Protein AF-A0A3D4XHH7-F1 (afdb_monomer_lite)

Secondary structure (DSSP, 8-state):
-HHHHHHHHHHHHHHHHHHHHHS-GGGS-HHHHHHHHHHHHHHHHHHH-GGG---SSPPEEEEEEE--SSTTTT-EEEEEEE---TTTEE-SSSSSEEEEEETTT--EEEEEETTS-EEEHHHHHHTT---PPPPP--EEPP-----

Sequence (147 aa):
MKKIIFIIMIMYFTINANSLFSQNFNELPTKVRDSLLIKIADRALEKYGPEYNRGYLTPIVKFEGEFKGGIHKGESAYSITYSYDKSKELFERDFSAKVVVVNKSRKILTIDFGNGLSYLIEEIEMKNKKHKKMPFSTSKKQEVYKL

Foldseek 3Di:
DVVVVVVVVVVVVVVVVVVVLQDFLVVDDPVVSLVVLVVLVCVVCVPAPVVLQVVPDQWDKDWPQADCDDPRHRWTKIKTFAADDPQFWAFCDRTQWIWIATRRNRDTQKIQGSNRDIDRVVCCVVVVPDHDHDDDDTHTDPPPPDD

pLDDT: mean 87.41, std 13.78, range [48.28, 98.69]

Structure (mmCIF, N/CA/C/O backbone):
data_AF-A0A3D4XHH7-F1
#
_entry.id   AF-A0A3D4XHH7-F1
#
loop_
_atom_site.group_PDB
_atom_site.id
_atom_site.type_symbol
_atom_site.label_atom_id
_atom_site.label_alt_id
_atom_site.label_comp_id
_atom_site.label_asym_id
_atom_site.label_entity_id
_atom_site.label_seq_id
_atom_site.pdbx_PDB_ins_code
_atom_site.Cartn_x
_atom_site.Cartn_y
_atom_site.Cartn_z
_atom_site.occupancy
_atom_site.B_iso_or_equiv
_atom_site.auth_seq_id
_atom_site.auth_comp_id
_atom_site.auth_asym_id
_atom_site.auth_atom_id
_atom_site.pdbx_PDB_model_num
ATOM 1 N N . MET A 1 1 ? 46.654 -0.847 4.557 1.00 60.31 1 MET A N 1
ATOM 2 C CA . MET A 1 1 ? 46.072 -1.988 3.809 1.00 60.31 1 MET A CA 1
ATOM 3 C C . MET A 1 1 ? 44.675 -2.379 4.304 1.00 60.31 1 MET A C 1
ATOM 5 O O . MET A 1 1 ? 43.739 -2.231 3.534 1.00 60.31 1 MET A O 1
ATOM 9 N N . LYS A 1 2 ? 44.475 -2.753 5.582 1.00 57.34 2 LYS A N 1
ATOM 10 C CA . LYS A 1 2 ? 43.141 -3.131 6.120 1.00 57.34 2 LYS A CA 1
ATOM 11 C C . LYS A 1 2 ? 42.038 -2.066 5.937 1.00 57.34 2 LYS A C 1
ATOM 13 O O . LYS A 1 2 ? 40.925 -2.409 5.564 1.00 57.34 2 LYS A O 1
ATOM 18 N N . LYS A 1 3 ? 42.361 -0.774 6.110 1.00 63.84 3 LYS A N 1
ATOM 19 C CA . LYS A 1 3 ? 41.412 0.340 5.885 1.00 63.84 3 LYS A CA 1
ATOM 20 C C . LYS A 1 3 ? 40.994 0.501 4.413 1.00 63.84 3 LYS A C 1
ATOM 22 O O . LYS A 1 3 ? 39.848 0.829 4.147 1.00 63.84 3 LYS A O 1
ATOM 27 N N . ILE A 1 4 ? 41.899 0.224 3.469 1.00 78.75 4 ILE A N 1
ATOM 28 C CA . ILE A 1 4 ? 41.619 0.310 2.024 1.00 78.75 4 ILE A CA 1
ATOM 29 C C . ILE A 1 4 ? 40.701 -0.843 1.597 1.00 78.75 4 ILE A C 1
ATOM 31 O O . ILE A 1 4 ? 39.718 -0.612 0.906 1.00 78.75 4 ILE A O 1
ATOM 35 N N . ILE A 1 5 ? 40.954 -2.060 2.090 1.00 79.00 5 ILE A N 1
ATOM 36 C CA . ILE A 1 5 ? 40.092 -3.232 1.854 1.00 79.00 5 ILE A CA 1
ATOM 37 C C . ILE A 1 5 ? 38.674 -2.995 2.396 1.00 79.00 5 ILE A C 1
ATOM 39 O O . ILE A 1 5 ? 37.697 -3.319 1.728 1.00 79.00 5 ILE A O 1
ATOM 43 N N . PHE A 1 6 ? 38.552 -2.375 3.573 1.00 77.69 6 PHE A N 1
ATOM 44 C CA . PHE A 1 6 ? 37.253 -2.051 4.166 1.00 77.69 6 PHE A CA 1
ATOM 45 C C . PHE A 1 6 ? 36.469 -1.013 3.344 1.00 77.69 6 PHE A C 1
ATOM 47 O O . PHE A 1 6 ? 35.275 -1.186 3.116 1.00 77.69 6 PHE A O 1
ATOM 54 N N . ILE A 1 7 ? 37.143 0.021 2.825 1.00 81.56 7 ILE A N 1
ATOM 55 C CA . ILE A 1 7 ? 36.529 1.015 1.929 1.00 81.56 7 ILE A CA 1
ATOM 56 C C . ILE A 1 7 ? 36.084 0.365 0.610 1.00 81.56 7 ILE A C 1
ATOM 58 O O . ILE A 1 7 ? 34.971 0.617 0.156 1.00 81.56 7 ILE A O 1
ATOM 62 N N . ILE A 1 8 ? 36.905 -0.517 0.030 1.00 81.06 8 ILE A N 1
ATOM 63 C CA . ILE A 1 8 ? 36.557 -1.251 -1.197 1.00 81.06 8 ILE A CA 1
ATOM 64 C C . ILE A 1 8 ? 35.352 -2.173 -0.962 1.00 81.06 8 ILE A C 1
ATOM 66 O O . ILE A 1 8 ? 34.465 -2.216 -1.810 1.00 81.06 8 ILE A O 1
ATOM 70 N N . MET A 1 9 ? 35.259 -2.849 0.191 1.00 79.12 9 MET A N 1
ATOM 71 C CA . MET A 1 9 ? 34.080 -3.656 0.537 1.00 79.12 9 MET A CA 1
ATOM 72 C C . MET A 1 9 ? 32.808 -2.816 0.680 1.00 79.12 9 MET A C 1
ATOM 74 O O . MET A 1 9 ? 31.769 -3.213 0.157 1.00 79.12 9 MET A O 1
ATOM 78 N N . ILE A 1 10 ? 32.873 -1.655 1.341 1.00 77.44 10 ILE A N 1
ATOM 79 C CA . ILE A 1 10 ? 31.720 -0.747 1.457 1.00 77.44 10 ILE A CA 1
ATOM 80 C C . ILE A 1 10 ? 31.284 -0.267 0.072 1.00 77.44 10 ILE A C 1
ATOM 82 O O . ILE A 1 10 ? 30.094 -0.276 -0.232 1.00 77.44 10 ILE A O 1
ATOM 86 N N . MET A 1 11 ? 32.235 0.097 -0.789 1.00 73.12 11 MET A N 1
ATOM 87 C CA . MET A 1 11 ? 31.949 0.573 -2.141 1.00 73.12 11 MET A CA 1
ATOM 88 C C . MET A 1 11 ? 31.354 -0.533 -3.030 1.00 73.12 11 MET A C 1
ATOM 90 O O . MET A 1 11 ? 30.405 -0.291 -3.769 1.00 73.12 11 MET A O 1
ATOM 94 N N . TYR A 1 12 ? 31.835 -1.775 -2.908 1.00 68.19 12 TYR A N 1
ATOM 95 C CA . TYR A 1 12 ? 31.225 -2.932 -3.573 1.00 68.19 12 TYR A CA 1
ATOM 96 C C . TYR A 1 12 ? 29.796 -3.193 -3.078 1.00 68.19 12 TYR A C 1
ATOM 98 O O . TYR A 1 12 ? 28.912 -3.524 -3.870 1.00 68.19 12 TYR A O 1
ATOM 106 N N . PHE A 1 13 ? 29.545 -3.025 -1.778 1.00 62.34 13 PHE A N 1
ATOM 107 C CA . PHE A 1 13 ? 28.218 -3.212 -1.196 1.00 62.34 13 PHE A CA 1
ATOM 108 C C . PHE A 1 13 ? 27.227 -2.130 -1.660 1.00 62.34 13 PHE A C 1
ATOM 110 O O . PHE A 1 13 ? 26.082 -2.444 -1.983 1.00 62.34 13 PHE A O 1
ATOM 117 N N . THR A 1 14 ? 27.661 -0.869 -1.778 1.00 59.81 14 THR A N 1
ATOM 118 C CA . THR A 1 14 ? 26.801 0.233 -2.245 1.00 59.81 14 THR A CA 1
ATOM 119 C C . THR A 1 14 ? 26.484 0.156 -3.741 1.00 59.81 14 THR A C 1
ATOM 121 O O . THR A 1 14 ? 25.355 0.455 -4.128 1.00 59.81 14 THR A O 1
ATOM 124 N N . ILE A 1 15 ? 27.413 -0.306 -4.587 1.00 59.78 15 ILE A N 1
ATOM 125 C CA . ILE A 1 15 ? 27.160 -0.500 -6.029 1.00 59.78 15 ILE A CA 1
ATOM 126 C C . ILE A 1 15 ? 26.090 -1.584 -6.258 1.00 59.78 15 ILE A C 1
ATOM 128 O O . ILE A 1 15 ? 25.167 -1.381 -7.048 1.00 59.78 15 ILE A O 1
A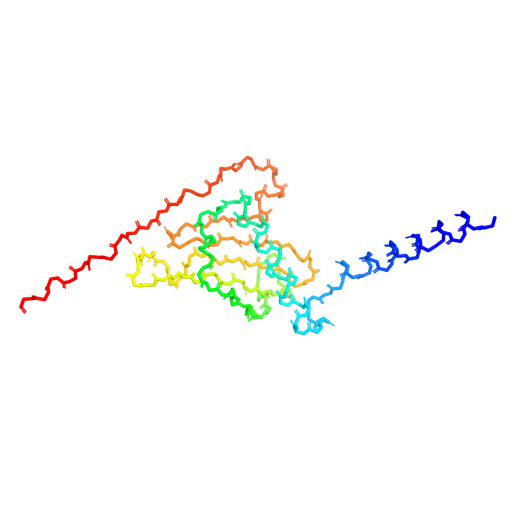TOM 132 N N . ASN A 1 16 ? 26.153 -2.700 -5.523 1.00 54.72 16 ASN A N 1
ATOM 133 C CA . ASN A 1 16 ? 25.165 -3.782 -5.632 1.00 54.72 16 ASN A CA 1
ATOM 134 C C . ASN A 1 16 ? 23.798 -3.424 -5.017 1.00 54.72 16 ASN A C 1
ATOM 136 O O . ASN A 1 16 ? 22.764 -3.896 -5.486 1.00 54.72 16 ASN A O 1
ATOM 140 N N . ALA A 1 17 ? 23.752 -2.557 -4.003 1.00 53.94 17 ALA A N 1
ATOM 141 C CA . ALA A 1 17 ? 22.485 -2.083 -3.440 1.00 53.94 17 ALA A CA 1
ATOM 142 C C . ALA A 1 17 ? 21.682 -1.219 -4.435 1.00 53.94 17 ALA A C 1
ATOM 144 O O . ALA A 1 17 ? 20.451 -1.283 -4.459 1.00 53.94 17 ALA A O 1
ATOM 145 N N . ASN A 1 18 ? 22.369 -0.452 -5.290 1.00 51.03 18 ASN A N 1
ATOM 146 C CA . ASN A 1 18 ? 21.730 0.380 -6.313 1.00 51.03 18 ASN A CA 1
ATOM 147 C C . ASN A 1 18 ? 21.124 -0.450 -7.457 1.00 51.03 18 ASN A C 1
ATOM 149 O O . ASN A 1 18 ? 20.054 -0.099 -7.960 1.00 51.03 18 ASN A O 1
ATOM 153 N N . SER A 1 19 ? 21.742 -1.574 -7.843 1.00 55.59 19 SER A N 1
ATOM 154 C CA . SER A 1 19 ? 21.181 -2.457 -8.879 1.00 55.59 19 SER A CA 1
ATOM 155 C C . SER A 1 19 ? 19.875 -3.116 -8.418 1.00 55.59 19 SER A C 1
ATOM 157 O O . SER A 1 19 ? 18.918 -3.173 -9.190 1.00 55.59 19 SER A O 1
ATOM 159 N N . LEU A 1 20 ? 19.768 -3.487 -7.135 1.00 51.78 20 LEU A N 1
ATOM 160 C CA . LEU A 1 20 ? 18.520 -3.980 -6.537 1.00 51.78 20 LEU A CA 1
ATOM 161 C C . LEU A 1 20 ? 17.404 -2.929 -6.501 1.00 51.78 20 LEU A C 1
ATOM 163 O O . LEU A 1 20 ? 16.229 -3.294 -6.431 1.00 51.78 20 LEU A O 1
ATOM 167 N N . PHE A 1 21 ? 17.736 -1.635 -6.519 1.00 54.03 21 PHE A N 1
ATOM 168 C CA . PHE A 1 21 ? 16.746 -0.554 -6.533 1.00 54.03 21 PHE A CA 1
ATOM 169 C C . PHE A 1 21 ? 16.187 -0.260 -7.934 1.00 54.03 21 PHE A C 1
ATOM 171 O O . PHE A 1 21 ? 15.071 0.242 -8.038 1.00 54.03 21 PHE A O 1
ATOM 178 N N . SER A 1 22 ? 16.922 -0.638 -8.985 1.00 58.25 22 SER A N 1
ATOM 179 C CA . SER A 1 22 ? 16.550 -0.477 -10.402 1.00 58.25 22 SER A CA 1
ATOM 180 C C . SER A 1 22 ? 15.731 -1.653 -10.967 1.00 58.25 22 SER A C 1
ATOM 182 O O . SER A 1 22 ? 15.093 -1.526 -12.010 1.00 58.25 22 SER A O 1
ATOM 184 N N . GLN A 1 23 ? 15.729 -2.807 -10.288 1.00 67.62 23 GLN A N 1
ATOM 185 C CA . GLN A 1 23 ? 15.061 -4.015 -10.788 1.00 67.62 23 GLN A CA 1
ATOM 186 C C . GLN A 1 23 ? 13.531 -3.892 -10.788 1.00 67.62 23 GLN A C 1
ATOM 188 O O . GLN A 1 23 ? 12.911 -3.466 -9.807 1.00 67.62 23 GLN A O 1
ATOM 193 N N . ASN A 1 24 ? 12.932 -4.323 -11.891 1.00 85.50 24 ASN A N 1
ATOM 194 C CA . ASN A 1 24 ? 11.495 -4.480 -12.072 1.00 85.50 24 ASN A CA 1
ATOM 195 C C . ASN A 1 24 ? 10.955 -5.518 -11.062 1.00 85.50 24 ASN A C 1
ATOM 197 O O . ASN A 1 24 ? 11.586 -6.557 -10.866 1.00 85.50 24 ASN A O 1
ATOM 201 N N . PHE A 1 25 ? 9.808 -5.282 -10.405 1.00 91.12 25 PHE A N 1
ATOM 202 C CA . PHE A 1 25 ? 9.282 -6.254 -9.428 1.00 91.12 25 PHE A CA 1
ATOM 203 C C . PHE A 1 25 ? 9.009 -7.633 -10.046 1.00 91.12 25 PHE A C 1
ATOM 205 O O . PHE A 1 25 ? 9.124 -8.634 -9.344 1.00 91.12 25 PHE A O 1
ATOM 212 N N . ASN A 1 26 ? 8.701 -7.713 -11.343 1.00 90.19 26 ASN A N 1
ATOM 213 C CA . ASN A 1 26 ? 8.492 -8.983 -12.046 1.00 90.19 26 ASN A CA 1
ATOM 214 C C . ASN A 1 26 ? 9.768 -9.827 -12.191 1.00 90.19 26 ASN A C 1
ATOM 216 O O . ASN A 1 26 ? 9.665 -11.027 -12.423 1.00 90.19 26 ASN A O 1
ATOM 220 N N . GLU A 1 27 ? 10.950 -9.226 -12.064 1.00 90.88 27 GLU A N 1
ATOM 221 C CA . GLU A 1 27 ? 12.237 -9.930 -12.152 1.00 90.88 27 GLU A CA 1
ATOM 222 C C . GLU A 1 27 ? 12.683 -10.492 -10.792 1.00 90.88 27 GLU A C 1
ATOM 224 O O . GLU A 1 27 ? 13.632 -11.270 -10.711 1.00 90.88 27 GLU A O 1
ATOM 229 N N . LEU A 1 28 ? 12.000 -10.110 -9.707 1.00 91.06 28 LEU A N 1
ATOM 230 C CA . LEU A 1 28 ? 12.332 -10.538 -8.354 1.00 91.06 28 LEU A CA 1
ATOM 231 C C . LEU A 1 28 ? 11.628 -11.855 -7.988 1.00 91.06 28 LEU A C 1
ATOM 233 O O . LEU A 1 28 ? 10.459 -12.050 -8.333 1.00 91.06 28 LEU A O 1
ATOM 237 N N . PRO A 1 29 ? 12.264 -12.721 -7.174 1.00 94.38 29 PRO A N 1
ATOM 238 C CA . PRO A 1 29 ? 11.573 -13.847 -6.556 1.00 94.38 29 PRO A CA 1
ATOM 239 C C . PRO A 1 29 ? 10.357 -13.373 -5.755 1.00 94.38 29 PRO A C 1
ATOM 241 O O . PRO A 1 29 ? 10.461 -12.417 -4.984 1.00 94.38 29 PRO A O 1
ATOM 244 N N . THR A 1 30 ? 9.229 -14.080 -5.864 1.00 94.81 30 THR A N 1
ATOM 245 C CA . THR A 1 30 ? 7.934 -13.707 -5.261 1.00 94.81 30 THR A CA 1
ATOM 246 C C . THR A 1 30 ? 8.040 -13.263 -3.802 1.00 94.81 30 THR A C 1
ATOM 248 O O . THR A 1 30 ? 7.545 -12.202 -3.442 1.00 94.81 30 THR A O 1
ATOM 251 N N . LYS A 1 31 ? 8.764 -14.014 -2.963 1.00 94.69 31 LYS A N 1
ATOM 252 C CA . LYS A 1 31 ? 8.929 -13.676 -1.540 1.00 94.69 31 LYS A CA 1
ATOM 253 C C . LYS A 1 31 ? 9.655 -12.341 -1.321 1.00 94.69 31 LYS A C 1
ATOM 255 O O . LYS A 1 31 ? 9.289 -11.579 -0.430 1.00 94.69 31 LYS A O 1
ATOM 260 N N . VAL A 1 32 ? 10.684 -12.062 -2.123 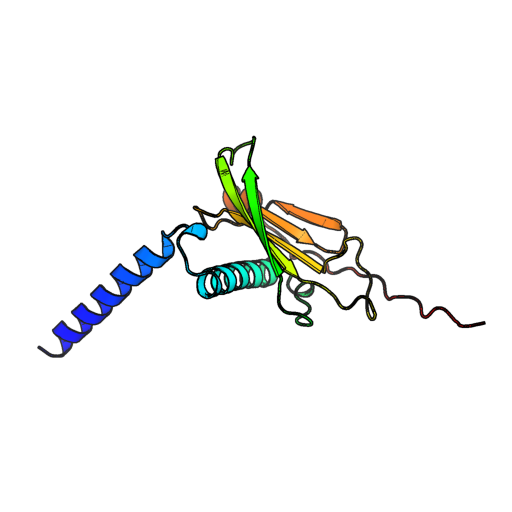1.00 94.31 32 VAL A N 1
ATOM 261 C CA . VAL A 1 32 ? 11.460 -10.811 -2.055 1.00 94.31 32 VAL A CA 1
ATOM 262 C C . VAL A 1 32 ? 10.622 -9.652 -2.585 1.00 94.31 32 VAL A C 1
ATOM 264 O O . VAL A 1 32 ? 10.548 -8.600 -1.950 1.00 94.31 32 VAL A O 1
ATOM 267 N N . ARG A 1 33 ? 9.948 -9.872 -3.717 1.00 95.31 33 ARG A N 1
ATOM 268 C CA . ARG A 1 33 ? 9.035 -8.923 -4.350 1.00 95.31 33 ARG A CA 1
ATOM 269 C C . ARG A 1 33 ? 7.942 -8.460 -3.391 1.00 95.31 33 ARG A C 1
ATOM 271 O O . ARG A 1 33 ? 7.789 -7.263 -3.166 1.00 95.31 33 ARG A O 1
ATOM 278 N N . ASP A 1 34 ? 7.212 -9.407 -2.812 1.00 97.31 34 ASP A N 1
ATOM 279 C CA . ASP A 1 34 ? 6.047 -9.123 -1.975 1.00 97.31 34 ASP A CA 1
ATOM 280 C C . ASP A 1 34 ? 6.469 -8.430 -0.676 1.00 97.31 34 ASP A C 1
ATOM 282 O O . ASP A 1 34 ? 5.855 -7.446 -0.273 1.00 97.31 34 ASP A O 1
ATOM 286 N N . SER A 1 35 ? 7.586 -8.856 -0.073 1.00 95.88 35 SER A N 1
ATOM 287 C CA . SER A 1 35 ? 8.160 -8.178 1.095 1.00 95.88 35 SER A CA 1
ATOM 288 C C . SER A 1 35 ? 8.524 -6.718 0.800 1.00 95.88 35 SER A C 1
ATOM 290 O O . SER A 1 35 ? 8.266 -5.832 1.620 1.00 95.88 35 SER A O 1
ATOM 292 N N . LEU A 1 36 ? 9.086 -6.439 -0.378 1.00 95.25 36 LEU A N 1
ATOM 293 C CA . LEU A 1 36 ? 9.444 -5.084 -0.779 1.00 95.25 36 LEU A CA 1
ATOM 294 C C . LEU A 1 36 ? 8.209 -4.216 -1.064 1.00 95.25 36 LEU A C 1
ATOM 296 O O . LEU A 1 36 ? 8.170 -3.068 -0.619 1.00 95.25 36 LEU A O 1
ATOM 300 N N . LEU A 1 37 ? 7.203 -4.764 -1.753 1.00 97.25 37 LEU A N 1
ATOM 301 C CA . LEU A 1 37 ? 5.922 -4.099 -2.018 1.00 97.25 37 LEU A CA 1
ATOM 302 C C . LEU A 1 37 ? 5.200 -3.733 -0.716 1.00 97.25 37 LEU A C 1
ATOM 304 O O . LEU A 1 37 ? 4.790 -2.585 -0.553 1.00 97.25 37 LEU A O 1
ATOM 308 N N . ILE A 1 38 ? 5.131 -4.661 0.242 1.00 97.69 38 ILE A N 1
ATOM 309 C CA . ILE A 1 38 ? 4.555 -4.410 1.571 1.00 97.69 38 ILE A CA 1
ATOM 310 C C . ILE A 1 38 ? 5.342 -3.316 2.297 1.00 97.69 38 ILE A C 1
ATOM 312 O O . ILE A 1 38 ? 4.750 -2.357 2.773 1.00 97.69 38 ILE A O 1
ATOM 316 N N . LYS A 1 39 ? 6.681 -3.362 2.289 1.00 96.44 39 LYS A N 1
ATOM 317 C CA . LYS A 1 39 ? 7.509 -2.322 2.926 1.00 96.44 39 LYS A CA 1
ATOM 318 C C . LYS A 1 39 ? 7.327 -0.933 2.297 1.00 96.44 39 LYS A C 1
ATOM 320 O O . LYS A 1 39 ? 7.569 0.080 2.958 1.00 96.44 39 LYS A O 1
ATOM 325 N N . ILE A 1 40 ? 7.014 -0.857 1.004 1.00 96.69 40 ILE A N 1
ATOM 326 C CA . ILE A 1 40 ? 6.677 0.405 0.329 1.00 96.69 40 ILE A CA 1
ATOM 327 C C . ILE A 1 40 ? 5.294 0.877 0.788 1.00 96.69 40 ILE A C 1
ATOM 329 O O . ILE A 1 40 ? 5.154 2.035 1.179 1.00 96.69 40 ILE A O 1
ATOM 333 N N . ALA A 1 41 ? 4.308 -0.020 0.801 1.00 98.12 41 ALA A N 1
ATOM 334 C CA . ALA A 1 41 ? 2.947 0.281 1.224 1.00 98.12 41 ALA A CA 1
ATOM 335 C C . ALA A 1 41 ? 2.855 0.685 2.709 1.00 98.12 41 ALA A C 1
ATOM 337 O O . ALA A 1 41 ? 2.187 1.667 3.020 1.00 98.12 41 ALA A O 1
ATOM 338 N N . ASP A 1 42 ? 3.595 0.031 3.607 1.00 97.69 42 ASP A N 1
ATOM 339 C CA . ASP A 1 42 ? 3.650 0.373 5.035 1.00 97.69 42 ASP A CA 1
ATOM 340 C C . ASP A 1 42 ? 4.144 1.807 5.248 1.00 97.69 42 ASP A C 1
ATOM 342 O O . ASP A 1 42 ? 3.509 2.588 5.954 1.00 97.69 42 ASP A O 1
ATOM 346 N N . ARG A 1 43 ? 5.237 2.188 4.570 1.00 97.06 43 ARG A N 1
ATOM 347 C CA . ARG A 1 43 ? 5.773 3.560 4.611 1.00 97.06 43 ARG A CA 1
ATOM 348 C C . ARG A 1 43 ? 4.785 4.579 4.048 1.00 97.06 43 ARG A C 1
ATOM 350 O O . ARG A 1 43 ? 4.702 5.703 4.541 1.00 97.06 43 ARG A O 1
ATOM 357 N N . ALA A 1 44 ? 4.038 4.195 3.016 1.00 97.19 44 ALA A N 1
ATOM 358 C CA . ALA A 1 44 ? 2.994 5.036 2.452 1.00 97.19 44 ALA A CA 1
ATOM 359 C C . ALA A 1 44 ? 1.867 5.265 3.468 1.00 97.19 44 ALA A C 1
ATOM 361 O O . ALA A 1 44 ? 1.482 6.406 3.715 1.00 97.19 44 ALA A O 1
ATOM 362 N N . LEU A 1 45 ? 1.372 4.206 4.109 1.00 97.75 45 LEU A N 1
ATOM 363 C CA . LEU A 1 45 ? 0.317 4.325 5.112 1.00 97.75 45 LEU A CA 1
ATOM 364 C C . LEU A 1 45 ? 0.787 5.096 6.343 1.00 97.75 45 LEU A C 1
ATOM 366 O O . LEU A 1 45 ? 0.061 5.970 6.797 1.00 97.75 45 LEU A O 1
ATOM 370 N N . GLU A 1 46 ? 2.009 4.885 6.827 1.00 97.06 46 GLU A N 1
ATOM 371 C CA . GLU A 1 46 ? 2.574 5.664 7.938 1.00 97.06 46 GLU A CA 1
ATOM 372 C C . GLU A 1 46 ? 2.520 7.181 7.670 1.00 97.06 46 GLU A C 1
ATOM 374 O O . GLU A 1 46 ? 2.134 7.979 8.535 1.00 97.06 46 GLU A O 1
ATOM 379 N N . LYS A 1 47 ? 2.852 7.571 6.434 1.00 96.31 47 LYS A N 1
ATOM 380 C CA . LYS A 1 47 ? 2.852 8.962 5.976 1.00 96.31 47 LYS A CA 1
ATOM 381 C C . LYS A 1 47 ? 1.438 9.506 5.765 1.00 96.31 47 LYS A C 1
ATOM 383 O O . LYS A 1 47 ? 1.132 10.599 6.239 1.00 96.31 47 LYS A O 1
ATOM 388 N N . TYR A 1 48 ? 0.583 8.763 5.065 1.00 96.88 48 TYR A N 1
ATOM 389 C CA . TYR A 1 48 ? -0.673 9.284 4.518 1.00 96.88 48 TYR A CA 1
ATOM 390 C C . TYR A 1 48 ? -1.932 8.875 5.280 1.00 96.88 48 TYR A C 1
ATOM 392 O O . TYR A 1 48 ? -2.934 9.567 5.162 1.00 96.88 48 TYR A O 1
ATOM 400 N N . GLY A 1 49 ? -1.923 7.804 6.066 1.00 96.75 49 GLY A N 1
ATOM 401 C CA . GLY A 1 49 ? -3.101 7.321 6.793 1.00 96.75 49 GLY A CA 1
ATOM 402 C C . GLY A 1 49 ? -2.765 6.149 7.717 1.00 96.75 49 GLY A C 1
ATOM 403 O O . GLY A 1 49 ? -3.200 5.030 7.447 1.00 96.75 49 GLY A O 1
ATOM 404 N N . PRO A 1 50 ? -1.991 6.382 8.795 1.00 96.88 50 PRO A N 1
ATOM 405 C CA . PRO A 1 50 ? -1.400 5.312 9.603 1.00 96.88 50 PRO A CA 1
ATOM 406 C C . PRO A 1 50 ? -2.448 4.421 10.274 1.00 96.88 50 PRO A C 1
ATOM 408 O O . PRO A 1 50 ? -2.248 3.219 10.404 1.00 96.88 50 PRO A O 1
ATOM 411 N N . GLU A 1 51 ? -3.593 4.992 10.645 1.00 95.81 51 GLU A N 1
ATOM 412 C CA . GLU A 1 51 ? -4.670 4.288 11.352 1.00 95.81 51 GLU A CA 1
ATOM 413 C C . GLU A 1 51 ? -5.350 3.193 10.513 1.00 95.81 51 GLU A C 1
ATOM 415 O O . GLU A 1 51 ? -5.989 2.294 11.067 1.00 95.81 51 GLU A O 1
ATOM 420 N N . TYR A 1 52 ? -5.177 3.234 9.187 1.00 96.19 52 TYR A N 1
ATOM 421 C CA . TYR A 1 52 ? -5.708 2.235 8.263 1.00 96.19 52 TYR A CA 1
ATOM 422 C C . TYR A 1 52 ? -4.820 0.991 8.131 1.00 96.19 52 TYR A C 1
ATOM 424 O O . TYR A 1 52 ? -5.277 -0.025 7.601 1.00 96.19 52 TYR A O 1
ATOM 432 N N . ASN A 1 53 ? -3.588 1.001 8.647 1.00 95.31 53 ASN A N 1
ATOM 433 C CA . ASN A 1 53 ? -2.847 -0.240 8.856 1.00 95.31 53 ASN A CA 1
ATOM 434 C C . ASN A 1 53 ? -3.254 -0.841 10.207 1.00 95.31 53 ASN A C 1
ATOM 436 O O . ASN A 1 53 ? -2.696 -0.509 11.250 1.00 95.31 53 ASN A O 1
ATOM 440 N N . ARG A 1 54 ? -4.259 -1.722 10.195 1.00 92.06 54 ARG A N 1
ATOM 441 C CA . ARG A 1 54 ? -4.818 -2.300 11.429 1.00 92.06 54 ARG A CA 1
ATOM 442 C C . ARG A 1 54 ? -3.903 -3.327 12.098 1.00 92.06 54 ARG A C 1
ATOM 444 O O . ARG A 1 54 ? -4.132 -3.679 13.249 1.00 92.06 54 ARG A O 1
ATOM 451 N N . GLY A 1 55 ? -2.915 -3.859 11.375 1.00 89.00 55 GLY A N 1
ATOM 452 C CA . GLY A 1 55 ? -2.023 -4.909 11.876 1.00 89.00 55 GLY A CA 1
ATOM 453 C C . GLY A 1 55 ? -2.705 -6.251 12.177 1.00 89.00 55 GLY A C 1
ATOM 454 O O . GLY A 1 55 ? -2.076 -7.130 12.755 1.00 89.00 55 GLY A O 1
ATOM 455 N N . TYR A 1 56 ? -3.978 -6.432 11.805 1.00 84.81 56 TYR A N 1
ATOM 456 C CA . TYR A 1 56 ? -4.719 -7.664 12.095 1.00 84.81 56 TYR A CA 1
ATOM 457 C C . TYR A 1 56 ? -4.299 -8.841 11.219 1.00 84.81 56 TYR A C 1
ATOM 459 O O . TYR A 1 56 ? -4.297 -9.979 11.676 1.00 84.81 56 TYR A O 1
ATOM 467 N N . LEU A 1 57 ? -4.000 -8.572 9.948 1.00 87.62 57 LEU A N 1
ATOM 468 C CA . LEU A 1 57 ? -3.778 -9.584 8.921 1.00 87.62 57 LEU A CA 1
ATOM 469 C C . LEU A 1 57 ? -2.591 -9.184 8.049 1.00 87.62 57 LEU A C 1
ATOM 471 O O . LEU A 1 57 ? -2.337 -7.997 7.835 1.00 87.62 57 LEU A O 1
ATOM 475 N N . THR A 1 58 ? -1.887 -10.181 7.513 1.00 92.81 58 THR A N 1
ATOM 476 C CA . THR A 1 58 ? -0.841 -9.952 6.513 1.00 92.81 58 THR A CA 1
ATOM 477 C C . THR A 1 58 ? -1.450 -9.304 5.263 1.00 92.81 58 THR A C 1
ATOM 479 O O . THR A 1 58 ? -2.476 -9.791 4.779 1.00 92.81 58 THR A O 1
ATOM 482 N N . PRO A 1 59 ? -0.848 -8.231 4.718 1.00 97.44 59 PRO A N 1
ATOM 483 C CA . PRO A 1 59 ? -1.353 -7.604 3.503 1.00 97.44 59 PRO A CA 1
ATOM 484 C C . PRO A 1 59 ? -1.301 -8.555 2.305 1.00 97.44 59 PRO A C 1
ATOM 486 O O . PRO A 1 59 ? -0.359 -9.333 2.149 1.00 97.44 59 PRO A O 1
ATOM 489 N N . ILE A 1 60 ? -2.303 -8.464 1.433 1.00 97.94 60 ILE A N 1
ATOM 490 C CA . ILE A 1 60 ? -2.407 -9.285 0.223 1.00 97.94 60 ILE A CA 1
ATOM 491 C C . ILE A 1 60 ? -1.797 -8.515 -0.944 1.00 97.94 60 ILE A C 1
ATOM 493 O O . ILE A 1 60 ? -2.238 -7.408 -1.251 1.00 97.94 60 ILE A O 1
ATOM 497 N N . VAL A 1 61 ? -0.813 -9.117 -1.610 1.00 98.38 61 VAL A N 1
ATOM 498 C CA . VAL A 1 61 ? -0.190 -8.568 -2.819 1.00 98.38 61 VAL A CA 1
ATOM 499 C C . VAL A 1 61 ? -0.833 -9.197 -4.052 1.00 98.38 61 VAL A C 1
ATOM 501 O O . VAL A 1 61 ? -0.891 -10.421 -4.168 1.00 98.38 61 VAL A O 1
ATOM 504 N N . LYS A 1 62 ? -1.298 -8.373 -4.995 1.00 98.31 62 LYS A N 1
ATOM 505 C CA . LYS A 1 62 ? -1.916 -8.825 -6.247 1.00 98.31 62 LYS A CA 1
ATOM 506 C C . LYS A 1 62 ? -1.322 -8.095 -7.445 1.00 98.31 62 LYS A C 1
ATOM 508 O O . LYS A 1 62 ? -1.122 -6.888 -7.403 1.00 98.31 62 LYS A O 1
ATOM 513 N N . PHE A 1 63 ? -1.057 -8.829 -8.523 1.00 97.38 63 PHE A N 1
ATOM 514 C CA . PHE A 1 63 ? -0.699 -8.235 -9.810 1.00 97.38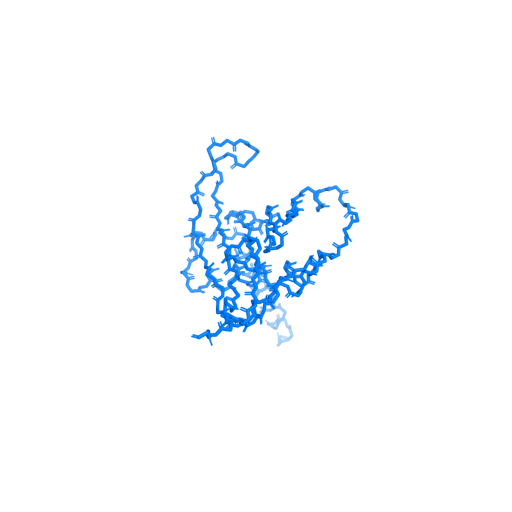 63 PHE A CA 1
ATOM 515 C C . PHE A 1 63 ? -1.956 -7.695 -10.502 1.00 97.38 63 PHE A C 1
ATOM 517 O O . PHE A 1 63 ? -2.920 -8.436 -10.691 1.00 97.38 63 PHE A O 1
ATOM 524 N N . GLU A 1 64 ? -1.941 -6.420 -10.883 1.00 95.31 64 GLU A N 1
ATOM 525 C CA . GLU A 1 64 ? -3.083 -5.744 -11.521 1.00 95.31 64 GLU A CA 1
ATOM 526 C C . GLU A 1 64 ? -3.012 -5.776 -13.057 1.00 95.31 64 GLU A C 1
ATOM 528 O O . GLU A 1 64 ? -3.926 -5.316 -13.738 1.00 95.31 64 GLU A O 1
ATOM 533 N N . GLY A 1 65 ? -1.948 -6.351 -13.625 1.00 93.44 65 GLY A N 1
ATOM 534 C CA . GLY A 1 65 ? -1.726 -6.341 -15.066 1.00 93.44 65 GLY A CA 1
ATOM 535 C C . GLY A 1 65 ? -1.140 -5.022 -15.558 1.00 93.44 65 GLY A C 1
ATOM 536 O O . GLY A 1 65 ? -0.610 -4.224 -14.785 1.00 93.44 65 GLY A O 1
ATOM 537 N N . GLU A 1 66 ? -1.200 -4.833 -16.874 1.00 95.19 66 GLU A N 1
ATOM 538 C CA . GLU A 1 66 ? -0.726 -3.632 -17.559 1.00 95.19 66 GLU A CA 1
ATOM 539 C C . GLU A 1 66 ? -1.847 -2.620 -17.784 1.00 95.19 66 GLU A C 1
ATOM 541 O O . GLU A 1 66 ? -2.942 -2.973 -18.241 1.00 95.19 66 GLU A O 1
ATOM 546 N N . PHE A 1 67 ? -1.544 -1.341 -17.571 1.00 91.25 67 PHE A N 1
ATOM 547 C CA . PHE A 1 67 ? -2.447 -0.250 -17.906 1.00 91.25 67 PHE A CA 1
ATOM 548 C C . PHE A 1 67 ? -2.635 -0.163 -19.422 1.00 91.25 67 PHE A C 1
ATOM 550 O O . PHE A 1 67 ? -1.680 -0.050 -20.196 1.00 91.25 67 PHE A O 1
ATOM 557 N N . LYS A 1 68 ? -3.895 -0.176 -19.863 1.00 92.69 68 LYS A N 1
ATOM 558 C CA . LYS A 1 68 ? -4.252 -0.121 -21.291 1.00 92.69 68 LYS A CA 1
ATOM 559 C C . LYS A 1 68 ? -4.307 1.302 -21.860 1.00 92.69 68 LYS A C 1
ATOM 561 O O . LYS A 1 68 ? -4.266 1.472 -23.078 1.00 92.69 68 LYS A O 1
ATOM 566 N N . GLY A 1 69 ? -4.349 2.320 -21.002 1.00 88.12 69 GLY A N 1
ATOM 567 C CA . GLY A 1 69 ? -4.438 3.728 -21.387 1.00 88.12 69 GLY A CA 1
ATOM 568 C C . GLY A 1 69 ? -3.951 4.668 -20.285 1.00 88.12 69 GLY A C 1
ATOM 569 O O . GLY A 1 69 ? -3.555 4.221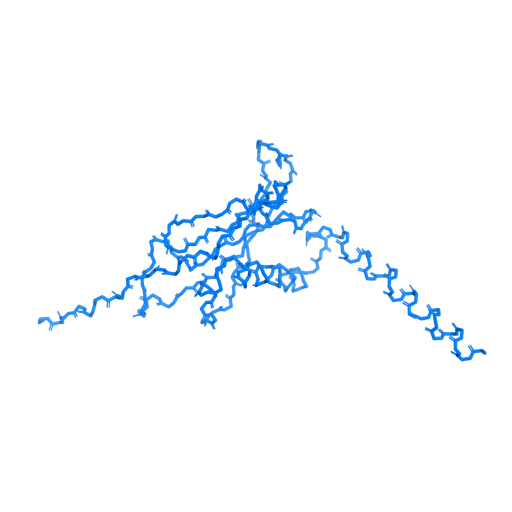 -19.211 1.00 88.12 69 GLY A O 1
ATOM 570 N N . GLY A 1 70 ? -3.983 5.973 -20.562 1.00 87.88 70 GLY A N 1
ATOM 571 C CA . GLY A 1 70 ? -3.466 7.003 -19.659 1.00 87.88 70 GLY A CA 1
ATOM 572 C C . GLY A 1 70 ? -1.939 7.131 -19.686 1.00 87.88 70 GLY A C 1
ATOM 573 O O . GLY A 1 70 ? -1.265 6.542 -20.530 1.00 87.88 70 GLY A O 1
ATOM 574 N N . ILE A 1 71 ? -1.399 7.921 -18.756 1.00 87.31 71 ILE A N 1
ATOM 575 C CA . ILE A 1 71 ? 0.034 8.260 -18.697 1.00 87.31 71 ILE A CA 1
ATOM 576 C C . ILE A 1 71 ? 0.941 7.056 -18.390 1.00 87.31 71 ILE A C 1
ATOM 578 O O . ILE A 1 71 ? 2.112 7.078 -18.749 1.00 87.31 71 ILE A O 1
ATOM 582 N N . HIS A 1 72 ? 0.386 5.993 -17.799 1.00 89.44 72 HIS A N 1
ATOM 583 C CA . HIS A 1 72 ? 1.091 4.747 -17.474 1.00 89.44 72 HIS A CA 1
ATOM 584 C C . HIS A 1 72 ? 0.858 3.631 -18.497 1.00 89.44 72 HIS A C 1
ATOM 586 O O . HIS A 1 72 ? 1.107 2.465 -18.196 1.00 89.44 72 HIS A O 1
ATOM 592 N N . LYS A 1 73 ? 0.331 3.935 -19.693 1.00 93.31 73 LYS A N 1
ATOM 593 C CA . LYS A 1 73 ? 0.041 2.914 -20.711 1.00 93.31 73 LYS A CA 1
ATOM 594 C C . LYS A 1 73 ? 1.267 2.026 -20.968 1.00 93.31 73 LYS A C 1
ATOM 596 O O . LYS A 1 73 ? 2.335 2.523 -21.310 1.00 93.31 73 LYS A O 1
ATOM 601 N N . GLY A 1 74 ? 1.078 0.712 -20.857 1.00 92.31 74 GLY A N 1
ATOM 602 C CA . GLY A 1 74 ? 2.135 -0.290 -21.032 1.00 92.31 74 GLY A CA 1
ATOM 603 C C . GLY A 1 74 ? 2.988 -0.550 -19.786 1.00 92.31 74 GLY A C 1
ATOM 604 O O . GLY A 1 74 ? 3.780 -1.486 -19.785 1.00 92.31 74 GLY A O 1
ATOM 605 N N . GLU A 1 75 ? 2.825 0.218 -18.708 1.00 92.69 75 GLU A N 1
ATOM 606 C CA . GLU A 1 75 ? 3.368 -0.154 -17.404 1.00 92.69 75 GLU A CA 1
ATOM 607 C C . GLU A 1 75 ? 2.425 -1.131 -16.703 1.00 92.69 75 GLU A C 1
ATOM 609 O O . GLU A 1 75 ? 1.207 -1.083 -16.880 1.00 92.69 75 GLU A O 1
ATOM 614 N N . SER A 1 76 ? 2.984 -2.006 -15.872 1.00 95.38 76 SER A N 1
ATOM 615 C CA . SER A 1 76 ? 2.205 -2.874 -14.995 1.00 95.38 76 SER A CA 1
ATOM 616 C C . SER A 1 76 ? 2.268 -2.413 -13.545 1.00 95.38 76 SER A C 1
ATOM 618 O O . SER A 1 76 ? 3.152 -1.639 -13.167 1.00 95.38 76 SER A O 1
ATOM 620 N N . ALA A 1 77 ? 1.355 -2.901 -12.711 1.00 96.69 77 ALA A N 1
ATOM 621 C CA . ALA A 1 77 ? 1.306 -2.540 -11.298 1.00 96.69 77 ALA A CA 1
ATOM 622 C C . ALA A 1 77 ? 0.956 -3.721 -10.392 1.00 96.69 77 ALA A C 1
ATOM 624 O O . ALA A 1 77 ? 0.445 -4.756 -10.827 1.00 96.69 77 ALA A O 1
ATOM 625 N N . TYR A 1 78 ? 1.229 -3.523 -9.108 1.00 98.31 78 TYR A N 1
ATOM 626 C CA . TYR A 1 78 ? 0.767 -4.374 -8.025 1.00 98.31 78 TYR A CA 1
ATOM 627 C C . TYR A 1 78 ? -0.119 -3.565 -7.083 1.00 98.31 78 TYR A C 1
ATOM 629 O O . TYR A 1 78 ? 0.166 -2.396 -6.817 1.00 98.31 78 TYR A O 1
ATOM 637 N N . SER A 1 79 ? -1.157 -4.196 -6.543 1.00 98.44 79 SER A N 1
ATOM 638 C CA . SER A 1 79 ? -1.892 -3.681 -5.396 1.00 98.44 79 SER A CA 1
ATOM 639 C C . SER A 1 79 ? -1.486 -4.416 -4.122 1.00 98.44 79 SER A C 1
ATOM 641 O O . SER A 1 79 ? -1.211 -5.617 -4.130 1.00 98.44 79 SER A O 1
ATOM 643 N N . ILE A 1 80 ? -1.429 -3.674 -3.019 1.00 98.62 80 ILE A N 1
ATOM 644 C CA . ILE A 1 80 ? -1.197 -4.188 -1.672 1.00 98.62 80 ILE A CA 1
ATOM 645 C C . ILE A 1 80 ? -2.432 -3.842 -0.851 1.00 98.62 80 ILE A C 1
ATOM 647 O O . ILE A 1 80 ? -2.705 -2.667 -0.610 1.00 98.62 80 ILE A O 1
ATOM 651 N N . THR A 1 81 ? -3.191 -4.858 -0.447 1.00 98.56 81 THR A N 1
ATOM 652 C CA . THR A 1 81 ? -4.479 -4.698 0.238 1.00 98.56 81 THR A CA 1
ATOM 653 C C . THR A 1 81 ? -4.362 -5.070 1.713 1.00 98.56 81 THR A C 1
ATOM 655 O O . THR A 1 81 ? -4.023 -6.203 2.055 1.00 98.56 81 THR A O 1
ATOM 658 N N . TYR A 1 82 ? -4.697 -4.124 2.586 1.00 97.94 82 TYR A N 1
ATOM 659 C CA . TYR A 1 82 ? -4.781 -4.284 4.033 1.00 97.94 82 TYR A CA 1
ATOM 660 C C . TYR A 1 82 ? -6.232 -4.564 4.401 1.00 97.94 82 TYR A C 1
ATOM 662 O O . TYR A 1 82 ? -7.100 -3.701 4.264 1.00 97.94 82 TYR A O 1
ATOM 670 N N . SER A 1 83 ? -6.500 -5.782 4.860 1.00 95.88 83 SER A N 1
ATOM 671 C CA . SER A 1 83 ? -7.828 -6.168 5.339 1.00 95.88 83 SER A CA 1
ATOM 672 C C . SER A 1 83 ? -8.094 -5.614 6.741 1.00 95.88 83 SER A C 1
ATOM 674 O O . SER A 1 83 ? -7.173 -5.222 7.458 1.00 95.88 83 SER A O 1
ATOM 676 N N . TYR A 1 84 ? -9.360 -5.615 7.143 1.00 93.62 84 TYR A N 1
ATOM 677 C CA . TYR A 1 84 ? -9.782 -5.328 8.511 1.00 93.62 84 TYR A CA 1
ATOM 678 C C . TYR A 1 84 ? -10.590 -6.494 9.075 1.00 93.62 84 TYR A C 1
ATOM 680 O O . TYR A 1 84 ? -11.044 -7.381 8.348 1.00 93.62 84 TYR A O 1
ATOM 688 N N . ASP A 1 85 ? -10.780 -6.478 10.388 1.00 92.25 85 ASP A N 1
ATOM 689 C CA . ASP A 1 85 ? -11.601 -7.455 11.080 1.00 92.25 85 ASP A CA 1
ATOM 690 C C . ASP A 1 85 ? -13.079 -7.051 10.973 1.00 92.25 85 ASP A C 1
ATOM 692 O O . ASP A 1 85 ? -13.572 -6.206 11.724 1.00 92.25 85 ASP A O 1
ATOM 696 N N . LYS A 1 86 ? -13.796 -7.676 10.030 1.00 90.81 86 LYS A N 1
ATOM 697 C CA . LYS A 1 86 ? -15.231 -7.447 9.771 1.00 90.81 86 LYS A CA 1
ATOM 698 C C . LYS A 1 86 ? -16.147 -7.802 10.954 1.00 90.81 86 LYS A C 1
ATOM 700 O O . LYS A 1 86 ? -17.356 -7.565 10.880 1.00 90.81 86 LYS A O 1
ATOM 705 N N . SER A 1 87 ? -15.620 -8.413 12.018 1.00 89.19 87 SER A N 1
ATOM 706 C CA . SER A 1 87 ? -16.359 -8.614 13.268 1.00 89.19 87 SER A CA 1
ATOM 707 C C . SER A 1 87 ? -16.298 -7.398 14.199 1.00 89.19 87 SER A C 1
ATOM 709 O O . SER A 1 87 ? -17.207 -7.224 15.004 1.00 89.19 87 SER A O 1
ATOM 711 N N . LYS A 1 88 ? -15.280 -6.535 14.064 1.00 87.94 88 LYS A N 1
ATOM 712 C CA . LYS A 1 88 ? -15.023 -5.394 14.961 1.00 87.94 88 LYS A CA 1
ATOM 713 C C . LYS A 1 88 ? -15.455 -4.054 14.384 1.00 87.94 88 LYS A C 1
ATOM 715 O O . LYS A 1 88 ? -15.950 -3.193 15.107 1.00 87.94 88 LYS A O 1
ATOM 720 N N . GLU A 1 89 ? -15.249 -3.867 13.090 1.00 89.44 89 GLU A N 1
ATOM 721 C CA . GLU A 1 89 ? -15.494 -2.602 12.404 1.00 89.44 89 GLU A CA 1
ATOM 722 C C . GLU A 1 89 ? -16.082 -2.847 11.017 1.00 89.44 89 GLU A C 1
ATOM 724 O O . GLU A 1 89 ? -16.078 -3.973 10.515 1.00 89.44 89 GLU A O 1
ATOM 729 N N . LEU A 1 90 ? -16.630 -1.797 10.417 1.00 91.38 90 LEU A N 1
ATOM 730 C CA . LEU A 1 90 ? -17.154 -1.795 9.063 1.00 91.38 90 LEU A CA 1
ATOM 731 C C . LEU A 1 90 ? -16.679 -0.529 8.346 1.00 91.38 90 LEU A C 1
ATOM 733 O O . LEU A 1 90 ? -16.919 0.598 8.794 1.00 91.38 90 LEU A O 1
ATOM 737 N N . PHE A 1 91 ? -16.007 -0.756 7.225 1.00 93.81 91 PHE A N 1
ATOM 738 C CA . PHE A 1 91 ? -15.596 0.256 6.264 1.00 93.81 91 PHE A CA 1
ATOM 739 C C . PHE A 1 91 ? -16.585 0.304 5.092 1.00 93.81 91 PHE A C 1
ATOM 741 O O . PHE A 1 91 ? -17.344 -0.640 4.872 1.00 93.81 91 PHE A O 1
ATOM 748 N N . GLU A 1 92 ? -16.561 1.401 4.336 1.00 94.38 92 GLU A N 1
ATOM 749 C CA . GLU A 1 92 ? -17.311 1.537 3.081 1.00 94.38 92 GLU A CA 1
ATOM 750 C C . GLU A 1 92 ? -16.768 0.583 2.009 1.00 94.38 92 GLU A C 1
ATOM 752 O O . GLU A 1 92 ? -17.524 -0.014 1.246 1.00 94.38 92 GLU A O 1
ATOM 757 N N . ARG A 1 93 ? -15.444 0.402 1.978 1.00 95.12 93 ARG A N 1
ATOM 758 C CA . ARG A 1 93 ? -14.778 -0.583 1.122 1.00 95.12 93 ARG A CA 1
ATOM 759 C C . ARG A 1 93 ? -14.553 -1.886 1.882 1.00 95.12 93 ARG A C 1
ATOM 761 O O . ARG A 1 93 ? -14.454 -1.915 3.105 1.00 95.12 93 ARG A O 1
ATOM 768 N N . ASP A 1 94 ? -14.391 -2.979 1.149 1.00 94.31 94 ASP A N 1
ATOM 769 C CA . ASP A 1 94 ? -14.138 -4.312 1.706 1.00 94.31 94 ASP A CA 1
ATOM 770 C C . ASP A 1 94 ? -12.697 -4.520 2.220 1.00 94.31 94 ASP A C 1
AT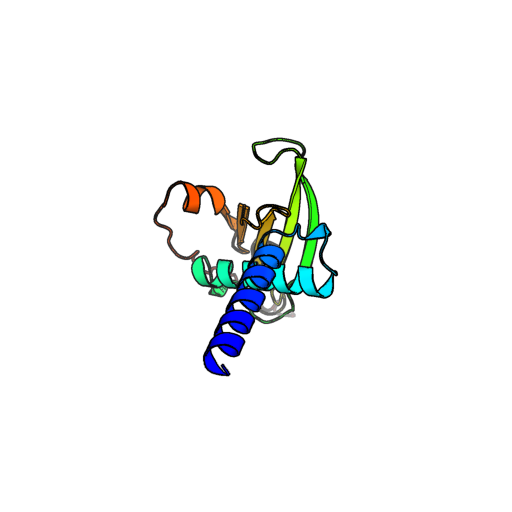OM 772 O O . ASP A 1 94 ? -12.335 -5.633 2.609 1.00 94.31 94 ASP A O 1
ATOM 776 N N . PHE A 1 95 ? -11.910 -3.443 2.290 1.00 96.00 95 PHE A N 1
ATOM 777 C CA . PHE A 1 95 ? -10.555 -3.363 2.827 1.00 96.00 95 PHE A CA 1
ATOM 778 C C . PHE A 1 95 ? -10.364 -2.084 3.659 1.00 96.00 95 PHE A C 1
ATOM 780 O O . PHE A 1 95 ? -11.084 -1.105 3.489 1.00 96.00 95 PHE A O 1
ATOM 787 N N . SER A 1 96 ? -9.351 -2.077 4.528 1.00 97.19 96 SER A N 1
ATOM 788 C CA . SER A 1 96 ? -8.945 -0.900 5.306 1.00 97.19 96 SER A CA 1
ATOM 789 C C . SER A 1 96 ? -8.103 0.060 4.469 1.00 97.19 96 SER A C 1
ATOM 791 O O . SER A 1 96 ? -8.335 1.263 4.459 1.00 97.19 96 SER A O 1
ATOM 793 N N . ALA A 1 97 ? -7.140 -0.462 3.710 1.00 98.38 97 ALA A N 1
ATOM 794 C CA . ALA A 1 97 ? -6.401 0.329 2.734 1.00 98.38 97 ALA A CA 1
ATOM 795 C C . ALA A 1 97 ? -5.966 -0.515 1.537 1.00 98.38 97 ALA A C 1
ATOM 797 O O . ALA A 1 97 ? -5.765 -1.724 1.658 1.00 98.38 97 ALA A O 1
ATOM 798 N N . LYS A 1 98 ? -5.773 0.132 0.390 1.00 98.62 98 LYS A N 1
ATOM 799 C CA . LYS A 1 98 ? -5.176 -0.463 -0.803 1.00 98.62 98 LYS A CA 1
ATOM 800 C C . LYS A 1 98 ? -4.181 0.510 -1.416 1.00 98.62 98 LYS A C 1
ATOM 802 O O . LYS A 1 98 ? -4.539 1.637 -1.736 1.00 98.62 98 LYS A O 1
ATOM 807 N N . VAL A 1 99 ? -2.939 0.069 -1.583 1.00 98.69 99 VAL A N 1
ATOM 808 C CA . VAL A 1 99 ? -1.860 0.863 -2.186 1.00 98.69 99 VAL A CA 1
ATOM 809 C C . VAL A 1 99 ? -1.534 0.293 -3.558 1.00 98.69 99 VAL A C 1
ATOM 811 O O . VAL A 1 99 ? -1.292 -0.908 -3.667 1.00 98.69 99 VAL A O 1
ATOM 814 N N . VAL A 1 100 ? -1.506 1.132 -4.594 1.00 98.12 100 VAL A N 1
ATOM 815 C CA . VAL A 1 100 ? -1.132 0.723 -5.958 1.00 98.12 100 VAL A CA 1
ATOM 816 C C . VAL A 1 100 ? 0.273 1.214 -6.273 1.00 98.12 100 VAL A C 1
ATOM 818 O O . VAL A 1 100 ? 0.544 2.413 -6.205 1.00 98.12 100 VAL A O 1
ATOM 821 N N . VAL A 1 101 ? 1.163 0.292 -6.638 1.00 97.44 101 VAL A N 1
ATOM 822 C CA . VAL A 1 101 ? 2.578 0.568 -6.914 1.00 97.44 101 VAL A CA 1
ATOM 823 C C . VAL A 1 101 ? 2.937 0.130 -8.331 1.00 97.44 101 VAL A C 1
ATOM 825 O O . VAL A 1 101 ? 2.688 -1.012 -8.725 1.00 97.44 101 VAL A O 1
ATOM 828 N N . VAL A 1 102 ? 3.559 1.029 -9.093 1.00 94.81 102 VAL A N 1
ATOM 829 C CA . VAL A 1 102 ? 4.035 0.753 -10.453 1.00 94.81 102 VAL A CA 1
ATOM 830 C C . VAL A 1 102 ? 5.233 -0.184 -10.415 1.00 94.81 102 VAL A C 1
ATOM 832 O O . VAL A 1 102 ? 6.187 0.007 -9.662 1.00 94.81 102 VAL A O 1
ATOM 835 N N . ASN A 1 103 ? 5.202 -1.180 -11.289 1.00 92.44 103 ASN A N 1
ATOM 836 C CA . ASN A 1 103 ? 6.142 -2.284 -11.324 1.00 92.44 103 ASN A CA 1
ATOM 837 C C . ASN A 1 103 ? 7.601 -1.866 -11.585 1.00 92.44 103 ASN A C 1
ATOM 839 O O . ASN A 1 103 ? 8.516 -2.309 -10.892 1.00 92.44 103 ASN A O 1
ATOM 843 N N . LYS A 1 104 ? 7.818 -0.998 -12.580 1.00 87.56 104 LYS A N 1
ATOM 844 C CA . LYS A 1 104 ? 9.161 -0.585 -13.010 1.00 87.56 104 LYS A CA 1
ATOM 845 C C . LYS A 1 104 ? 9.709 0.574 -12.180 1.00 87.56 104 LYS A C 1
ATOM 847 O O . LYS A 1 104 ? 10.845 0.526 -11.728 1.00 87.56 104 LYS A O 1
ATOM 852 N N . SER A 1 105 ? 8.907 1.619 -11.981 1.00 86.44 105 SER A N 1
ATOM 853 C CA . SER A 1 105 ? 9.344 2.844 -11.298 1.00 86.44 105 SER A CA 1
ATOM 854 C C . SER A 1 105 ? 9.250 2.769 -9.773 1.00 86.44 105 SER A C 1
ATOM 856 O O . SER A 1 105 ? 9.809 3.625 -9.089 1.00 86.44 105 SER A O 1
ATOM 858 N N . ARG A 1 106 ? 8.538 1.769 -9.230 1.00 88.94 106 ARG A N 1
ATOM 859 C CA . ARG A 1 106 ? 8.252 1.599 -7.794 1.00 88.94 106 ARG A CA 1
ATOM 860 C C . ARG A 1 106 ? 7.499 2.773 -7.161 1.00 88.94 106 ARG A C 1
ATOM 862 O O . ARG A 1 106 ? 7.406 2.856 -5.937 1.00 88.94 106 ARG A O 1
ATOM 869 N N . LYS A 1 107 ? 6.962 3.676 -7.984 1.00 91.94 107 LYS A N 1
ATOM 870 C CA . LYS A 1 107 ? 6.156 4.812 -7.542 1.00 91.94 107 LYS A CA 1
ATOM 871 C C . LYS A 1 107 ? 4.783 4.341 -7.091 1.00 91.94 107 LYS A C 1
ATOM 873 O O . LYS A 1 107 ? 4.217 3.414 -7.668 1.00 91.94 107 LYS A O 1
ATOM 878 N N . ILE A 1 108 ? 4.247 5.011 -6.080 1.00 96.00 108 ILE A N 1
ATOM 879 C CA . ILE A 1 108 ? 2.878 4.796 -5.622 1.00 96.00 108 ILE A CA 1
ATOM 880 C C . ILE A 1 108 ? 1.960 5.680 -6.464 1.00 96.00 108 ILE A C 1
ATOM 882 O O . ILE A 1 108 ? 2.150 6.894 -6.513 1.00 96.00 108 ILE A O 1
ATOM 886 N N . LEU A 1 109 ? 0.962 5.076 -7.104 1.00 95.44 109 LEU A N 1
ATOM 887 C CA . LEU A 1 109 ? -0.060 5.810 -7.848 1.00 95.44 109 LEU A CA 1
ATOM 888 C C . LEU A 1 109 ? -1.137 6.320 -6.905 1.00 95.44 109 LEU A C 1
ATOM 890 O O . LEU A 1 109 ? -1.398 7.522 -6.832 1.00 95.44 109 LEU A O 1
ATOM 894 N N . THR A 1 110 ? -1.742 5.398 -6.159 1.00 97.25 110 THR A N 1
ATOM 895 C CA . THR A 1 110 ? -2.885 5.684 -5.300 1.00 97.25 110 THR A CA 1
ATOM 896 C C . THR A 1 110 ? -2.781 4.997 -3.952 1.00 97.25 110 THR A C 1
ATOM 898 O O . THR A 1 110 ? -2.140 3.952 -3.801 1.00 97.25 110 THR A O 1
ATOM 901 N N . ILE A 1 111 ? -3.451 5.602 -2.975 1.00 98.44 111 ILE A N 1
ATOM 902 C CA . ILE A 1 111 ? -3.873 4.932 -1.750 1.00 98.44 111 ILE A CA 1
ATOM 903 C C . ILE A 1 111 ? -5.382 5.108 -1.654 1.00 98.44 111 ILE A C 1
ATOM 905 O O . ILE A 1 111 ? -5.856 6.235 -1.516 1.00 98.44 111 ILE A O 1
ATOM 909 N N . ASP A 1 112 ? -6.113 4.005 -1.727 1.00 98.31 112 ASP A N 1
ATOM 910 C CA . ASP A 1 112 ? -7.541 3.960 -1.440 1.00 98.31 112 ASP A CA 1
ATOM 911 C C . ASP A 1 112 ? -7.730 3.566 0.021 1.00 98.31 112 ASP A C 1
ATOM 913 O O . ASP A 1 112 ? -7.130 2.598 0.495 1.00 98.31 112 ASP A O 1
ATOM 917 N N . PHE A 1 113 ? -8.574 4.296 0.735 1.00 98.19 113 PHE A N 1
ATOM 918 C CA . PHE A 1 113 ? -8.869 4.063 2.139 1.00 98.19 113 PHE A CA 1
ATOM 919 C C . PHE A 1 113 ? -10.266 3.467 2.298 1.00 98.19 113 PHE A C 1
ATOM 921 O O . PHE A 1 113 ? -11.179 3.712 1.504 1.00 98.19 113 PHE A O 1
ATOM 928 N N . GLY A 1 114 ? -10.435 2.668 3.348 1.00 96.88 114 GLY A N 1
ATOM 929 C CA . GLY A 1 114 ? -11.671 1.947 3.622 1.00 96.88 114 GLY A CA 1
ATOM 930 C C . GLY A 1 114 ? -12.872 2.865 3.842 1.00 96.88 114 GLY A C 1
ATOM 931 O O . GLY A 1 114 ? -14.003 2.453 3.620 1.00 96.88 114 GLY A O 1
ATOM 932 N N . ASN A 1 115 ? -12.647 4.126 4.216 1.00 95.38 115 ASN A N 1
ATOM 933 C CA . ASN A 1 115 ? -13.691 5.140 4.388 1.00 95.38 115 ASN A CA 1
ATOM 934 C C . ASN A 1 115 ? -14.246 5.711 3.066 1.00 95.38 115 ASN A C 1
ATOM 936 O O . ASN A 1 115 ? -14.896 6.750 3.097 1.00 95.38 115 ASN A O 1
ATOM 940 N N . GLY A 1 116 ? -13.905 5.118 1.919 1.00 95.50 116 GLY A N 1
ATOM 941 C CA . GLY A 1 116 ? -14.368 5.562 0.602 1.00 95.50 116 GLY A CA 1
ATOM 942 C C . GLY A 1 116 ? -13.460 6.591 -0.076 1.00 95.50 116 GLY A C 1
ATOM 943 O O . GLY A 1 116 ? -13.497 6.716 -1.302 1.00 95.50 116 GLY A O 1
ATOM 944 N N . LEU A 1 117 ? -12.572 7.264 0.662 1.00 96.31 117 LEU A N 1
ATOM 945 C CA . LEU A 1 117 ? -11.685 8.299 0.124 1.00 96.31 117 LEU A CA 1
ATOM 946 C C . LEU A 1 117 ? -10.377 7.727 -0.434 1.00 96.31 117 LEU A C 1
ATOM 948 O O . LEU A 1 117 ? -9.940 6.641 -0.058 1.00 96.31 117 LEU A O 1
ATOM 952 N N . SER A 1 118 ? -9.714 8.504 -1.293 1.00 97.12 118 SER A N 1
ATOM 953 C CA . SER A 1 118 ? -8.446 8.118 -1.918 1.00 97.12 118 SER A CA 1
ATOM 954 C C . SER A 1 118 ? -7.490 9.300 -2.051 1.00 97.12 118 SER A C 1
ATOM 956 O O . SER A 1 118 ? -7.911 10.452 -2.178 1.00 97.12 118 SER A O 1
ATOM 958 N N . TYR A 1 119 ? -6.191 9.011 -2.086 1.00 97.00 119 TYR A N 1
ATOM 959 C CA . TYR A 1 119 ? -5.164 9.953 -2.521 1.00 97.00 119 TYR A CA 1
ATOM 960 C C . TYR A 1 119 ? -4.522 9.508 -3.829 1.00 97.00 119 TYR A C 1
ATOM 962 O O . TYR A 1 119 ? -4.067 8.372 -3.947 1.00 97.00 119 TYR A O 1
ATOM 970 N N . LEU A 1 120 ? -4.417 10.446 -4.774 1.00 95.31 120 LEU A N 1
ATOM 971 C CA . LEU A 1 120 ? -3.580 10.3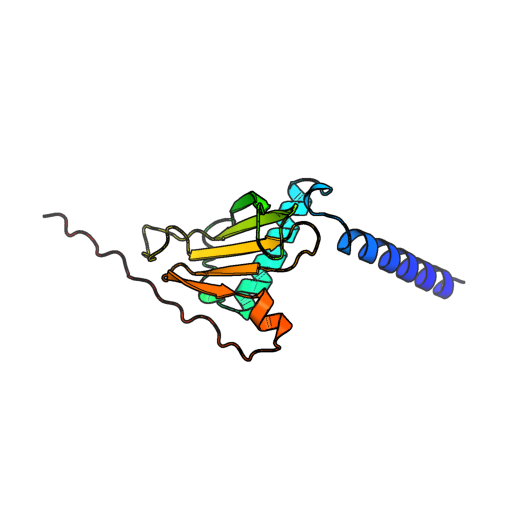27 -5.966 1.00 95.31 120 LEU A CA 1
ATOM 972 C C . LEU A 1 120 ? -2.147 10.741 -5.583 1.00 95.31 120 LEU A C 1
ATOM 974 O O . LEU A 1 120 ? -1.779 11.915 -5.656 1.00 95.31 120 LEU A O 1
ATOM 978 N N . ILE A 1 121 ? -1.370 9.788 -5.065 1.00 95.62 121 ILE A N 1
ATOM 979 C CA . ILE A 1 121 ? -0.053 10.043 -4.460 1.00 95.62 121 ILE A CA 1
ATOM 980 C C . ILE A 1 121 ? 0.920 10.619 -5.474 1.00 95.62 121 ILE A C 1
ATOM 982 O O . ILE A 1 121 ? 1.613 11.584 -5.155 1.00 95.62 121 ILE A O 1
ATOM 986 N N . GLU A 1 122 ? 0.923 10.089 -6.696 1.00 92.12 122 GLU A N 1
ATOM 987 C CA . GLU A 1 122 ? 1.817 10.577 -7.742 1.00 92.12 122 GLU A CA 1
ATOM 988 C C . GLU A 1 122 ? 1.639 12.084 -7.980 1.00 92.12 122 GLU A C 1
ATOM 990 O O . GLU A 1 122 ? 2.620 12.823 -8.037 1.00 92.12 122 GLU A O 1
ATOM 995 N N . GLU A 1 123 ? 0.399 12.578 -8.020 1.00 91.44 123 GLU A N 1
ATOM 996 C CA . GLU A 1 123 ? 0.146 14.009 -8.184 1.00 91.44 123 GLU A CA 1
ATOM 997 C C . GLU A 1 123 ? 0.570 14.820 -6.953 1.00 91.44 123 GLU A C 1
ATOM 999 O O . GLU A 1 123 ? 1.120 15.918 -7.098 1.00 91.44 123 GLU A O 1
ATOM 1004 N N . ILE A 1 124 ? 0.311 14.307 -5.745 1.00 92.06 124 ILE A N 1
ATOM 1005 C CA . ILE A 1 124 ? 0.704 14.974 -4.497 1.00 92.06 124 ILE A CA 1
ATOM 1006 C C . ILE A 1 124 ? 2.222 15.166 -4.462 1.00 92.06 124 ILE A C 1
ATOM 1008 O O . ILE A 1 124 ? 2.687 16.265 -4.152 1.00 92.06 124 ILE A O 1
ATOM 1012 N N . GLU A 1 125 ? 2.981 14.124 -4.802 1.00 89.44 125 GLU A N 1
ATOM 1013 C CA . GLU A 1 125 ? 4.442 14.156 -4.799 1.00 89.44 125 GLU A CA 1
ATOM 1014 C C . GLU A 1 125 ? 4.999 14.992 -5.958 1.00 89.44 125 GLU A C 1
ATOM 1016 O O . GLU A 1 125 ? 5.844 15.852 -5.722 1.00 89.44 125 GLU A O 1
ATOM 1021 N N . MET A 1 126 ? 4.479 14.849 -7.184 1.00 87.31 126 MET A N 1
ATOM 1022 C CA . MET A 1 126 ? 4.926 15.651 -8.334 1.00 87.31 126 MET A CA 1
ATOM 1023 C C . MET A 1 126 ? 4.720 17.153 -8.135 1.00 87.31 126 MET A C 1
ATOM 1025 O O . MET A 1 126 ? 5.545 17.957 -8.563 1.00 87.31 126 MET A O 1
ATOM 1029 N N . LYS A 1 127 ? 3.609 17.548 -7.508 1.00 90.44 127 LYS A N 1
ATOM 1030 C CA . LYS A 1 127 ? 3.261 18.961 -7.304 1.00 90.44 127 LYS A CA 1
ATOM 1031 C C . LYS A 1 127 ? 3.748 19.506 -5.960 1.00 90.44 127 LYS A C 1
ATOM 1033 O O . LYS A 1 127 ? 3.399 20.637 -5.627 1.00 90.44 127 LYS A O 1
ATOM 1038 N N . ASN A 1 128 ? 4.498 18.720 -5.175 1.00 86.81 128 ASN A N 1
ATOM 1039 C CA . ASN A 1 128 ? 4.892 19.050 -3.799 1.00 86.81 128 ASN A CA 1
ATOM 1040 C C . ASN A 1 128 ? 3.716 19.596 -2.966 1.00 86.81 128 ASN A C 1
ATOM 1042 O O . ASN A 1 128 ? 3.858 20.529 -2.169 1.00 86.81 128 ASN A O 1
ATOM 1046 N N . LYS A 1 129 ? 2.515 19.043 -3.178 1.00 87.25 129 LYS A N 1
ATOM 1047 C CA . LYS A 1 129 ? 1.305 19.511 -2.505 1.00 87.25 129 LYS A CA 1
ATOM 1048 C C . LYS A 1 129 ? 1.398 19.164 -1.025 1.00 87.25 129 LYS A C 1
ATOM 1050 O O . LYS A 1 129 ? 1.698 18.028 -0.647 1.00 87.25 129 LYS A O 1
ATOM 1055 N N . LYS A 1 130 ? 1.065 20.134 -0.171 1.00 86.75 130 LYS A N 1
ATOM 1056 C CA . LYS A 1 130 ? 0.797 19.836 1.238 1.00 86.75 130 LYS A CA 1
ATOM 1057 C C . LYS A 1 130 ? -0.341 18.820 1.297 1.00 86.75 130 LYS A C 1
ATOM 1059 O O . LYS A 1 130 ? -1.379 19.013 0.669 1.00 86.75 130 LYS A O 1
ATOM 1064 N N . HIS A 1 131 ? -0.139 17.761 2.065 1.00 86.75 131 HIS A N 1
ATOM 1065 C CA . HIS A 1 131 ? -1.164 16.775 2.366 1.00 86.75 131 HIS A CA 1
ATOM 1066 C C . HIS A 1 131 ? -1.415 16.771 3.870 1.00 86.75 131 HIS A C 1
ATOM 1068 O O . HIS A 1 131 ? -0.534 17.095 4.669 1.00 86.75 131 HIS A O 1
ATOM 1074 N N . LYS A 1 132 ? -2.637 16.415 4.249 1.00 91.94 132 LYS A N 1
ATOM 1075 C CA . LYS A 1 132 ? -2.950 15.999 5.614 1.00 91.94 132 LYS A CA 1
ATOM 1076 C C . LYS A 1 132 ? -2.968 14.475 5.639 1.00 91.94 132 LYS A C 1
ATOM 1078 O O . LYS A 1 132 ? -3.081 13.845 4.591 1.00 91.94 132 LYS A O 1
ATOM 1083 N N . LYS A 1 133 ? -2.845 13.890 6.827 1.00 95.62 133 LYS A N 1
ATOM 1084 C CA . LYS A 1 133 ? -3.155 12.470 7.000 1.00 95.62 133 LYS A CA 1
ATOM 1085 C C . LYS A 1 133 ? -4.645 12.261 6.723 1.00 95.62 133 LYS A C 1
ATOM 1087 O O . LYS A 1 133 ? -5.457 13.113 7.091 1.00 95.62 133 LYS A O 1
ATOM 1092 N N . MET A 1 134 ? -4.983 11.151 6.080 1.00 96.19 134 MET A N 1
ATOM 1093 C CA . MET A 1 134 ? -6.357 10.745 5.840 1.00 96.19 134 MET A CA 1
ATOM 1094 C C . MET A 1 134 ? -7.040 10.544 7.196 1.00 96.19 134 MET A C 1
ATOM 1096 O O . MET A 1 134 ? -6.539 9.742 7.991 1.00 96.19 134 MET A O 1
ATOM 1100 N N . PRO A 1 135 ? -8.148 11.248 7.491 1.00 93.81 135 PRO A N 1
ATOM 1101 C CA . PRO A 1 135 ? -8.900 11.005 8.712 1.00 93.81 135 PRO A CA 1
ATOM 1102 C C . PRO A 1 135 ? -9.369 9.555 8.749 1.00 93.81 135 PRO A C 1
ATOM 1104 O O . PRO A 1 135 ? -9.896 9.035 7.762 1.00 93.81 135 PRO A O 1
ATOM 1107 N N . PHE A 1 136 ? -9.180 8.904 9.890 1.00 93.12 136 PHE A N 1
ATOM 1108 C CA . PHE A 1 136 ? -9.720 7.578 10.130 1.00 93.12 136 PHE A CA 1
ATOM 1109 C C . PHE A 1 136 ? -11.228 7.658 10.358 1.00 93.12 136 PHE A C 1
ATOM 1111 O O . PHE A 1 136 ? -11.703 8.496 11.124 1.00 93.12 136 PHE A O 1
ATOM 1118 N N . SER A 1 137 ? -11.984 6.803 9.676 1.00 91.69 137 SER A N 1
ATOM 1119 C CA . SER A 1 137 ? -13.427 6.704 9.870 1.00 91.69 137 SER A CA 1
ATOM 1120 C C . SER A 1 137 ? -13.898 5.284 9.601 1.00 91.69 137 SER A C 1
ATOM 1122 O O . SER A 1 137 ? -13.653 4.737 8.524 1.00 91.69 137 SER A O 1
ATOM 1124 N N . THR A 1 138 ? -14.580 4.709 10.589 1.00 88.12 138 THR A N 1
ATOM 1125 C CA . THR A 1 138 ? -15.269 3.420 10.507 1.00 88.12 138 THR A CA 1
ATOM 1126 C C . THR A 1 138 ? -16.592 3.498 11.239 1.00 88.12 138 THR A C 1
ATOM 1128 O O . THR A 1 138 ? -16.784 4.321 12.137 1.00 88.12 138 THR A O 1
ATOM 1131 N N . SER A 1 139 ? -17.509 2.609 10.876 1.00 80.38 139 SER A N 1
ATOM 1132 C CA . SER A 1 139 ? -18.675 2.327 11.706 1.00 80.38 139 SER A CA 1
ATOM 1133 C C . SER A 1 139 ? -18.395 1.099 12.573 1.00 80.38 139 SER A C 1
ATOM 1135 O O . SER A 1 139 ? -17.765 0.136 12.130 1.00 80.38 139 SER A O 1
ATOM 1137 N N . LYS A 1 140 ? -18.845 1.119 13.832 1.00 72.56 140 LYS A N 1
ATOM 1138 C CA . LYS A 1 140 ? -18.887 -0.102 14.646 1.00 72.56 140 LYS A CA 1
ATOM 1139 C C . LYS A 1 140 ? -20.015 -0.980 14.124 1.00 72.56 140 LYS A C 1
ATOM 1141 O O . LYS A 1 140 ? -21.109 -0.481 13.856 1.00 72.56 140 LYS A O 1
ATOM 1146 N N . LYS A 1 141 ? -19.766 -2.283 14.006 1.00 64.19 141 LYS A N 1
ATOM 1147 C CA . LYS A 1 141 ? -20.829 -3.231 13.674 1.00 64.19 141 LYS A CA 1
ATOM 1148 C C . LYS A 1 141 ? -21.838 -3.228 14.824 1.00 64.19 141 LYS A C 1
ATOM 1150 O O . LYS A 1 141 ? -21.453 -3.473 15.963 1.00 64.19 141 LYS A O 1
ATOM 1155 N N . GLN A 1 142 ? -23.098 -2.904 14.539 1.00 60.19 142 GLN A N 1
ATOM 1156 C CA . GLN A 1 142 ? -24.161 -3.053 15.531 1.00 60.19 142 GLN A CA 1
ATOM 1157 C C . GLN A 1 142 ? -24.252 -4.536 15.897 1.00 60.19 142 GLN A C 1
ATOM 1159 O O . GLN A 1 142 ? -24.342 -5.389 15.008 1.00 60.19 142 GLN A O 1
ATOM 1164 N N . GLU A 1 143 ? -24.189 -4.851 17.192 1.00 58.88 143 GLU A N 1
ATOM 1165 C CA . GLU A 1 143 ? -24.585 -6.171 17.664 1.00 58.88 143 GLU A CA 1
ATOM 1166 C C . GLU A 1 143 ? -26.054 -6.335 17.285 1.00 58.88 143 GLU A C 1
ATOM 1168 O O . GLU A 1 143 ? -26.922 -5.606 17.763 1.00 58.88 143 GLU A O 1
ATOM 1173 N N . VAL A 1 144 ? -26.326 -7.235 16.342 1.00 55.75 144 VAL A N 1
ATOM 1174 C CA . VAL A 1 144 ? -27.697 -7.619 16.029 1.00 55.75 144 VAL A CA 1
ATOM 1175 C C . VAL A 1 144 ? -28.231 -8.260 17.303 1.00 55.75 144 VAL A C 1
ATOM 1177 O O . VAL A 1 144 ? -27.843 -9.384 17.628 1.00 55.75 144 VAL A O 1
ATOM 1180 N N . TYR A 1 145 ? -29.057 -7.528 18.053 1.00 49.00 145 TYR A N 1
ATOM 1181 C CA . TYR A 1 145 ? -29.793 -8.089 19.177 1.00 49.00 145 TYR A CA 1
ATOM 1182 C C . TYR A 1 145 ? -30.558 -9.300 18.643 1.00 49.00 145 TYR A C 1
ATOM 1184 O O . TYR A 1 145 ? -31.433 -9.165 17.786 1.00 49.00 145 TYR A O 1
ATOM 1192 N N . LYS A 1 146 ? -30.166 -10.497 19.088 1.00 48.28 146 LYS A N 1
ATOM 1193 C CA . LYS A 1 146 ? -30.946 -11.709 18.849 1.00 48.28 146 LYS A CA 1
ATOM 1194 C C . LYS A 1 146 ? -32.235 -11.551 19.656 1.00 48.28 146 LYS A C 1
ATOM 1196 O O . LYS A 1 146 ? -32.176 -11.603 20.882 1.00 48.28 146 LYS A O 1
ATOM 1201 N N . LEU A 1 147 ? -33.332 -11.259 18.957 1.00 49.00 147 LEU A N 1
ATOM 1202 C CA . LEU A 1 147 ? -34.694 -11.393 19.475 1.00 49.00 147 LEU A CA 1
ATOM 1203 C C . LEU A 1 147 ? -35.010 -12.870 19.726 1.00 49.00 147 LEU A C 1
ATOM 1205 O O . LEU A 1 147 ? -34.524 -13.709 18.930 1.00 49.00 147 LEU A O 1
#

Radius of gyration: 19.37 Å; chains: 1; bounding box: 81×34×41 Å